Protein AF-A0AB32TAY4-F1 (afdb_monomer)

Structure (mmCIF, N/CA/C/O backbone):
data_AF-A0AB32TAY4-F1
#
_entry.id   AF-A0AB32TAY4-F1
#
loop_
_atom_site.group_PDB
_atom_site.id
_atom_site.type_symbol
_atom_site.label_atom_id
_atom_site.label_alt_id
_atom_site.label_comp_id
_atom_site.label_asym_id
_atom_site.label_entity_id
_atom_site.label_seq_id
_atom_site.pdbx_PDB_ins_code
_atom_site.Cartn_x
_atom_site.Cartn_y
_atom_site.Cartn_z
_atom_site.occupancy
_atom_site.B_iso_or_equiv
_atom_site.auth_seq_id
_atom_site.auth_comp_id
_atom_site.auth_asym_id
_atom_site.auth_atom_id
_atom_site.pdbx_PDB_model_num
ATOM 1 N N . MET A 1 1 ? 0.598 8.113 -5.332 1.00 58.66 1 MET A N 1
ATOM 2 C CA . MET A 1 1 ? 1.088 8.283 -3.948 1.00 58.66 1 MET A CA 1
ATOM 3 C C . MET A 1 1 ? 2.530 8.820 -3.885 1.00 58.66 1 MET A C 1
ATOM 5 O O . MET A 1 1 ? 3.104 8.886 -2.810 1.00 58.66 1 MET A O 1
ATOM 9 N N . TRP A 1 2 ? 3.141 9.213 -5.011 1.00 62.62 2 TRP A N 1
ATOM 10 C CA . TRP A 1 2 ? 4.483 9.808 -5.044 1.00 62.62 2 TRP A CA 1
ATOM 11 C C . TRP A 1 2 ? 4.414 11.273 -4.567 1.00 62.62 2 TRP A C 1
ATOM 13 O O . TRP A 1 2 ? 3.629 12.031 -5.134 1.00 62.62 2 TRP A O 1
ATOM 23 N N . HIS A 1 3 ? 5.216 11.633 -3.553 1.00 71.94 3 HIS A N 1
ATOM 24 C CA . HIS A 1 3 ? 5.226 12.903 -2.787 1.00 71.94 3 HIS A CA 1
ATOM 25 C C . HIS A 1 3 ? 4.142 13.111 -1.720 1.00 71.94 3 HIS A C 1
ATOM 27 O O . HIS A 1 3 ? 4.054 14.210 -1.177 1.00 71.94 3 HIS A O 1
ATOM 33 N N . GLU A 1 4 ? 3.349 12.095 -1.385 1.00 82.38 4 GLU A N 1
ATOM 34 C CA . GLU A 1 4 ? 2.476 12.210 -0.210 1.00 82.38 4 GLU A CA 1
ATOM 35 C C . GLU A 1 4 ? 3.335 12.277 1.059 1.00 82.38 4 GLU A C 1
ATOM 37 O O . GLU A 1 4 ? 4.345 11.577 1.190 1.00 82.38 4 GLU A O 1
ATOM 42 N N . THR A 1 5 ? 2.929 13.114 2.001 1.00 90.06 5 THR A N 1
ATOM 43 C CA . THR A 1 5 ? 3.518 13.173 3.338 1.00 90.06 5 THR A CA 1
ATOM 44 C C . THR A 1 5 ? 3.122 11.948 4.162 1.00 90.06 5 THR A C 1
ATOM 46 O O . THR A 1 5 ? 2.125 11.278 3.880 1.00 90.06 5 THR A O 1
ATOM 49 N N . TYR A 1 6 ? 3.877 11.676 5.229 1.00 92.44 6 TYR A N 1
ATOM 50 C CA . TYR A 1 6 ? 3.536 10.630 6.197 1.00 92.44 6 TYR A CA 1
ATOM 51 C C . TYR A 1 6 ? 2.081 10.771 6.696 1.00 92.44 6 TYR A C 1
ATOM 53 O O . TYR A 1 6 ? 1.329 9.798 6.687 1.00 92.44 6 TYR A O 1
ATOM 61 N N . ASP A 1 7 ? 1.638 11.991 7.024 1.00 93.12 7 ASP A N 1
ATOM 62 C CA . ASP A 1 7 ? 0.275 12.260 7.505 1.00 93.12 7 ASP A CA 1
ATOM 63 C C . ASP A 1 7 ? -0.806 12.005 6.442 1.00 93.12 7 ASP A C 1
ATOM 65 O O . ASP A 1 7 ? -1.917 11.572 6.763 1.00 93.12 7 ASP A O 1
ATOM 69 N N . GLU A 1 8 ? -0.520 12.293 5.171 1.00 93.69 8 GLU A N 1
ATOM 70 C CA . GLU A 1 8 ? -1.430 12.004 4.057 1.00 93.69 8 GLU A CA 1
ATOM 71 C C . GLU A 1 8 ? -1.551 10.499 3.830 1.00 93.69 8 GLU A C 1
ATOM 73 O O . GLU A 1 8 ? -2.669 9.979 3.760 1.00 93.69 8 GLU A O 1
ATOM 78 N N . MET A 1 9 ? -0.421 9.784 3.807 1.00 93.75 9 MET A N 1
ATOM 79 C CA . MET A 1 9 ? -0.414 8.324 3.724 1.00 93.75 9 MET A CA 1
ATOM 80 C C . MET A 1 9 ? -1.174 7.709 4.902 1.00 93.75 9 MET A C 1
ATOM 82 O O . MET A 1 9 ? -2.036 6.860 4.685 1.00 93.75 9 MET A O 1
ATOM 86 N N . MET A 1 10 ? -0.945 8.190 6.126 1.00 94.38 10 MET A N 1
ATOM 87 C CA . MET A 1 10 ? -1.657 7.750 7.328 1.00 94.38 10 MET A CA 1
ATOM 88 C C . MET A 1 10 ? -3.174 7.896 7.170 1.00 94.38 10 MET A C 1
ATOM 90 O O . MET A 1 10 ? -3.914 6.928 7.344 1.00 94.38 10 MET A O 1
ATOM 94 N N . LYS A 1 11 ? -3.662 9.070 6.749 1.00 94.50 11 LYS A N 1
ATOM 95 C CA . LYS A 1 11 ? -5.101 9.305 6.516 1.00 94.50 11 LYS A CA 1
ATOM 96 C C . LYS A 1 11 ? -5.679 8.375 5.447 1.00 94.50 11 LYS A C 1
ATOM 98 O O . LYS A 1 11 ? -6.790 7.868 5.619 1.00 94.50 11 LYS A O 1
ATOM 103 N N . ILE A 1 12 ? -4.948 8.151 4.354 1.00 93.88 12 ILE A N 1
ATOM 104 C CA . ILE A 1 12 ? -5.378 7.273 3.258 1.00 93.88 12 ILE A CA 1
ATOM 105 C C . ILE A 1 12 ? -5.478 5.823 3.740 1.00 93.88 12 ILE A C 1
ATOM 107 O O . ILE A 1 12 ? -6.513 5.185 3.534 1.00 93.88 12 ILE A O 1
ATOM 111 N N . ILE A 1 13 ? -4.443 5.311 4.409 1.00 94.38 13 ILE A N 1
ATOM 112 C CA . ILE A 1 13 ? -4.413 3.927 4.892 1.00 94.38 13 ILE A CA 1
ATOM 113 C C . ILE A 1 13 ? -5.467 3.713 5.985 1.00 94.38 13 ILE A C 1
ATOM 115 O O . ILE A 1 13 ? -6.225 2.749 5.902 1.00 94.38 13 ILE A O 1
ATOM 119 N N . ILE A 1 14 ? -5.641 4.648 6.926 1.00 93.75 14 ILE A N 1
ATOM 120 C CA . ILE A 1 14 ? -6.749 4.601 7.900 1.00 93.75 14 ILE A CA 1
ATOM 121 C C . ILE A 1 14 ? -8.105 4.525 7.185 1.00 93.75 14 ILE A C 1
ATOM 123 O O . ILE A 1 14 ? -8.969 3.742 7.577 1.00 93.75 14 ILE A O 1
ATOM 127 N N . SER A 1 15 ? -8.312 5.308 6.123 1.00 93.88 15 SER A N 1
ATOM 128 C CA . SER A 1 15 ? -9.554 5.264 5.342 1.00 93.88 15 SER A CA 1
ATOM 129 C C . SER A 1 15 ? -9.804 3.877 4.732 1.00 93.88 15 SER A C 1
ATOM 131 O O . SER A 1 15 ? -10.916 3.357 4.829 1.00 93.88 15 SER A O 1
ATOM 133 N N . MET A 1 16 ? -8.767 3.232 4.183 1.00 92.88 16 MET A N 1
ATOM 134 C CA . MET A 1 16 ? -8.860 1.863 3.654 1.00 92.88 16 MET A CA 1
ATOM 135 C C . MET A 1 16 ? -9.216 0.848 4.745 1.00 92.88 16 MET A C 1
ATOM 137 O O . MET A 1 16 ? -10.080 0.005 4.528 1.00 92.88 16 MET A O 1
ATOM 141 N N . PHE A 1 17 ? -8.630 0.957 5.940 1.00 91.50 17 PHE A N 1
ATOM 142 C CA . PHE A 1 17 ? -8.954 0.072 7.069 1.00 91.50 17 PHE A CA 1
ATOM 143 C C . PHE A 1 17 ? -10.376 0.288 7.601 1.00 91.50 17 PHE A C 1
ATOM 145 O O . PHE A 1 17 ? -11.059 -0.661 7.986 1.00 91.50 17 PHE A O 1
ATOM 152 N N . ARG A 1 18 ? -10.880 1.526 7.569 1.00 91.06 18 ARG A N 1
ATOM 153 C CA . ARG A 1 18 ? -12.286 1.812 7.892 1.00 91.06 18 ARG A CA 1
ATOM 154 C C . ARG A 1 18 ? -13.241 1.213 6.862 1.00 91.06 18 ARG A C 1
ATOM 156 O O . ARG A 1 18 ? -14.294 0.715 7.251 1.00 91.06 18 ARG A O 1
ATOM 163 N N . LEU A 1 19 ? -12.882 1.242 5.577 1.00 89.38 19 LEU A N 1
ATOM 164 C CA . LEU A 1 19 ? -13.637 0.563 4.520 1.00 89.38 19 LEU A CA 1
ATOM 165 C C . LEU A 1 19 ? -13.572 -0.960 4.673 1.00 89.38 19 LEU A C 1
ATOM 167 O O . LEU A 1 19 ? -14.591 -1.620 4.508 1.00 89.38 19 LEU A O 1
ATOM 171 N N . ASP A 1 20 ? -12.424 -1.508 5.078 1.00 88.44 20 ASP A N 1
ATOM 172 C CA . ASP A 1 20 ? -12.290 -2.930 5.405 1.00 88.44 20 ASP A CA 1
ATOM 173 C C . ASP A 1 20 ? -13.227 -3.348 6.552 1.00 88.44 20 ASP A C 1
ATOM 175 O O . ASP A 1 20 ? -13.891 -4.383 6.486 1.00 88.44 20 ASP A O 1
ATOM 179 N N . ALA A 1 21 ? -13.358 -2.496 7.573 1.00 83.75 21 ALA A N 1
ATOM 180 C CA . ALA A 1 21 ? -14.317 -2.674 8.661 1.00 83.75 21 ALA A CA 1
ATOM 181 C C . ALA A 1 21 ? -15.785 -2.491 8.234 1.00 83.75 21 ALA A C 1
ATOM 183 O O . ALA A 1 21 ? -16.686 -3.012 8.903 1.00 83.75 21 ALA A O 1
ATOM 184 N N . TYR A 1 22 ? -16.044 -1.782 7.132 1.00 81.44 22 TYR A N 1
ATOM 185 C CA . TYR A 1 22 ? -17.382 -1.553 6.598 1.00 81.44 22 TYR A CA 1
ATOM 186 C C . TYR A 1 22 ? -17.871 -2.774 5.806 1.00 81.44 22 TYR A C 1
ATOM 188 O O . TYR A 1 22 ? -18.024 -2.750 4.589 1.00 81.44 22 TYR A O 1
ATOM 196 N N . ARG A 1 23 ? -18.164 -3.859 6.528 1.00 66.62 23 ARG A N 1
ATOM 197 C CA . ARG A 1 23 ? -19.018 -4.943 6.032 1.00 66.62 23 ARG A CA 1
ATOM 198 C C . ARG A 1 23 ? -20.436 -4.724 6.543 1.00 66.62 23 ARG A C 1
ATOM 200 O O . ARG A 1 23 ? -20.628 -4.724 7.765 1.00 66.62 23 ARG A O 1
ATOM 207 N N . PRO A 1 24 ? -21.44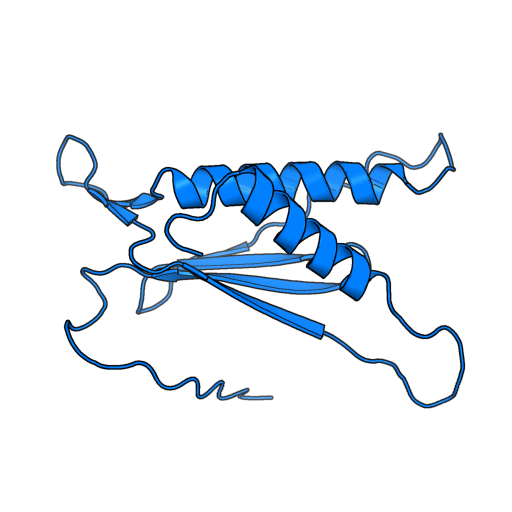0 -4.522 5.676 1.00 57.16 24 PRO A N 1
ATOM 208 C CA . PRO A 1 24 ? -22.806 -4.361 6.145 1.00 57.16 24 PRO A CA 1
ATOM 209 C C . PRO A 1 24 ? -23.246 -5.634 6.875 1.00 57.16 24 PRO A C 1
ATOM 211 O O . PRO A 1 24 ? -23.282 -6.722 6.313 1.00 57.16 24 PRO A O 1
ATOM 214 N N . LYS A 1 25 ? -23.593 -5.514 8.159 1.00 59.00 25 LYS A N 1
ATOM 215 C CA . LYS A 1 25 ? -24.035 -6.654 8.985 1.00 59.00 25 LYS A CA 1
ATOM 216 C C . LYS A 1 25 ? -25.485 -7.078 8.707 1.00 59.00 25 LYS A C 1
ATOM 218 O O . LYS A 1 25 ? -26.074 -7.807 9.501 1.00 59.00 25 LYS A O 1
ATOM 223 N N . THR A 1 26 ? -26.103 -6.594 7.632 1.00 55.12 26 THR A N 1
ATOM 224 C CA . THR A 1 26 ? -27.557 -6.656 7.458 1.00 55.12 26 THR A CA 1
ATOM 225 C C . THR A 1 26 ? -27.945 -6.954 6.014 1.00 55.12 26 THR A C 1
ATOM 227 O O . THR A 1 26 ? -27.968 -6.060 5.174 1.00 55.12 26 THR A O 1
ATOM 230 N N . GLY A 1 27 ? -28.352 -8.199 5.761 1.00 55.38 27 GLY A N 1
ATOM 231 C CA . GLY A 1 27 ? -29.135 -8.573 4.582 1.00 55.38 27 GLY A CA 1
ATOM 232 C C . GLY A 1 27 ? -28.428 -9.538 3.634 1.00 55.38 27 GLY A C 1
ATOM 233 O O . GLY A 1 27 ? -27.230 -9.446 3.415 1.00 55.38 27 GLY A O 1
ATOM 234 N N . LYS A 1 28 ? -29.211 -10.443 3.032 1.00 57.75 28 LYS A N 1
ATOM 235 C CA . LYS A 1 28 ? -28.822 -11.512 2.081 1.00 57.75 28 LYS A CA 1
ATOM 236 C C . LYS A 1 28 ? -28.013 -11.064 0.846 1.00 57.75 28 LYS A C 1
ATOM 238 O O . LYS A 1 28 ? -27.664 -11.897 0.021 1.00 57.75 28 LYS A O 1
ATOM 243 N N . HIS A 1 29 ? -27.734 -9.774 0.717 1.00 55.09 29 HIS A N 1
ATOM 244 C CA . HIS A 1 29 ? -26.917 -9.173 -0.323 1.00 55.09 29 HIS A CA 1
ATOM 245 C C . HIS A 1 29 ? -26.136 -8.021 0.304 1.00 55.09 29 HIS A C 1
ATOM 247 O O . HIS A 1 29 ? -26.690 -6.937 0.453 1.00 55.09 29 HIS A O 1
ATOM 253 N N . SER A 1 30 ? -24.896 -8.252 0.734 1.00 55.50 30 SER A N 1
ATOM 254 C CA . SER A 1 30 ? -23.843 -7.219 0.754 1.00 55.50 30 SER A CA 1
ATOM 255 C C . SER A 1 30 ? -22.530 -7.742 1.344 1.00 55.50 30 SER A C 1
ATOM 257 O O . SER A 1 30 ? -21.915 -7.102 2.192 1.00 55.50 30 SER A O 1
ATOM 259 N N . ASP A 1 31 ? -22.039 -8.870 0.834 1.00 64.44 31 ASP A N 1
ATOM 260 C CA . ASP A 1 31 ? -20.605 -9.161 0.910 1.00 64.44 31 ASP A CA 1
ATOM 261 C C . ASP A 1 31 ? -19.903 -8.268 -0.124 1.00 64.44 31 ASP A C 1
ATOM 263 O O . ASP A 1 31 ? -19.542 -8.703 -1.213 1.00 64.44 31 ASP A O 1
ATOM 267 N N . ILE A 1 32 ? -19.823 -6.962 0.153 1.00 69.19 32 ILE A N 1
ATOM 268 C CA . ILE A 1 32 ? -18.988 -6.075 -0.657 1.00 69.19 32 ILE A CA 1
ATOM 269 C C . ILE A 1 32 ? -17.550 -6.365 -0.241 1.00 69.19 32 ILE A C 1
ATOM 271 O O . ILE A 1 32 ? -17.091 -5.926 0.814 1.00 69.19 32 ILE A O 1
ATOM 275 N N . GLU A 1 33 ? -16.871 -7.159 -1.058 1.00 78.06 33 GLU A N 1
ATOM 276 C CA . GLU A 1 33 ? -15.432 -7.350 -0.974 1.00 78.06 33 GLU A CA 1
ATOM 277 C C . GLU A 1 33 ? -14.745 -6.188 -1.686 1.00 78.06 33 GLU A C 1
ATOM 279 O O . GLU A 1 33 ? -15.080 -5.832 -2.819 1.00 78.06 33 GLU A O 1
ATOM 284 N N . PHE A 1 34 ? -13.799 -5.568 -0.992 1.00 83.38 34 PHE A N 1
ATOM 285 C CA . PHE A 1 34 ? -12.969 -4.513 -1.541 1.00 83.38 34 PHE A CA 1
ATOM 286 C C . PHE A 1 34 ? -11.588 -5.067 -1.873 1.00 83.38 34 PHE A C 1
ATOM 288 O O . PHE A 1 34 ? -10.988 -5.824 -1.111 1.00 83.38 34 PHE A O 1
ATOM 295 N N . GLU A 1 35 ? -11.058 -4.621 -3.003 1.00 90.19 35 GLU A N 1
ATOM 296 C CA . GLU A 1 35 ? -9.678 -4.849 -3.404 1.00 90.19 35 GLU A CA 1
ATOM 297 C C . GLU A 1 35 ? -9.020 -3.481 -3.585 1.00 90.19 35 GLU A C 1
ATOM 299 O O . GLU A 1 35 ? -9.407 -2.680 -4.442 1.00 90.19 35 GLU A O 1
ATOM 304 N N . PHE A 1 36 ? -8.058 -3.165 -2.724 1.00 93.06 36 PHE A N 1
ATOM 305 C CA . PHE A 1 36 ? -7.391 -1.871 -2.730 1.00 93.06 36 PHE A CA 1
ATOM 306 C C . PHE A 1 36 ? -6.121 -1.951 -3.568 1.00 93.06 36 PHE A C 1
ATOM 308 O O . PHE A 1 36 ? -5.231 -2.744 -3.277 1.00 93.06 36 PHE A O 1
ATOM 315 N N . HIS A 1 37 ? -6.001 -1.084 -4.571 1.00 93.94 37 HIS A N 1
ATOM 316 C CA . HIS A 1 37 ? -4.791 -0.960 -5.381 1.00 93.94 37 HIS A CA 1
ATOM 317 C C . HIS A 1 37 ? -4.140 0.405 -5.171 1.00 93.94 37 HIS A C 1
ATOM 319 O O . HIS A 1 37 ? -4.675 1.440 -5.573 1.00 93.94 37 HIS A O 1
ATOM 325 N N . VAL A 1 38 ? -2.944 0.402 -4.593 1.00 92.12 38 VAL A N 1
ATOM 326 C CA . VAL A 1 38 ? -2.102 1.583 -4.419 1.00 92.12 38 VAL A CA 1
ATOM 327 C C . VAL A 1 38 ? -0.993 1.547 -5.459 1.00 92.12 38 VAL A C 1
ATOM 329 O O . VAL A 1 38 ? -0.230 0.590 -5.524 1.00 92.12 38 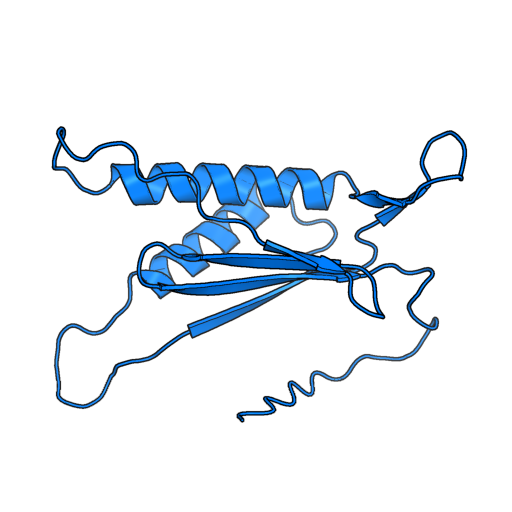VAL A O 1
ATOM 332 N N . TYR A 1 39 ? -0.881 2.592 -6.275 1.00 91.12 39 TYR A N 1
ATOM 333 C CA . TYR A 1 39 ? 0.176 2.701 -7.279 1.00 91.12 39 TYR A CA 1
ATOM 334 C C . TYR A 1 39 ? 1.253 3.689 -6.830 1.00 91.12 39 TYR A C 1
ATOM 336 O O . TYR A 1 39 ? 0.968 4.860 -6.544 1.00 91.12 39 TYR A O 1
ATOM 344 N N . PHE A 1 40 ? 2.494 3.206 -6.817 1.00 89.50 40 PHE A N 1
ATOM 345 C CA . PHE A 1 40 ? 3.687 3.983 -6.525 1.00 89.50 40 PHE A CA 1
ATOM 346 C C . PHE A 1 40 ? 4.553 4.082 -7.783 1.00 89.50 40 PHE A C 1
ATOM 348 O O . PHE A 1 40 ? 5.211 3.114 -8.160 1.00 89.50 40 PHE A O 1
ATOM 355 N N . ASP A 1 41 ? 4.525 5.234 -8.455 1.00 88.50 41 ASP A N 1
ATOM 356 C CA . ASP A 1 41 ? 5.421 5.523 -9.578 1.00 88.50 41 ASP A CA 1
ATOM 357 C C . ASP A 1 41 ? 6.817 5.912 -9.054 1.00 88.50 41 ASP A C 1
ATOM 359 O O . ASP A 1 41 ? 6.926 6.547 -8.008 1.00 88.50 41 ASP A O 1
ATOM 363 N N . ASP A 1 42 ? 7.876 5.523 -9.774 1.00 88.06 42 ASP A N 1
ATOM 364 C CA . ASP A 1 42 ? 9.285 5.745 -9.388 1.00 88.06 42 ASP A CA 1
ATOM 365 C C . ASP A 1 42 ? 9.631 5.231 -7.977 1.00 88.06 42 ASP A C 1
ATOM 367 O O . ASP A 1 42 ? 10.329 5.877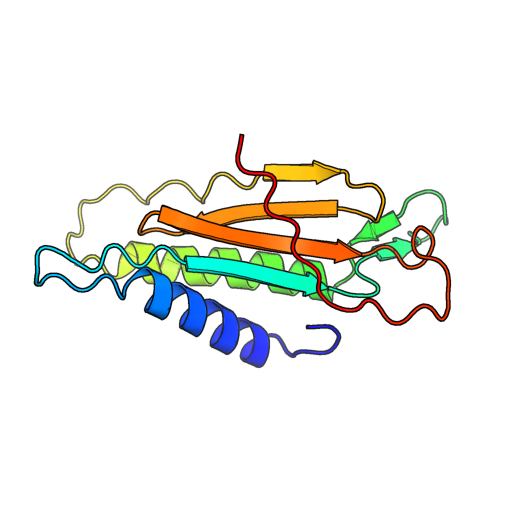 -7.199 1.00 88.06 42 ASP A O 1
ATOM 371 N N . ALA A 1 43 ? 9.126 4.041 -7.642 1.00 92.50 43 ALA A N 1
ATOM 372 C CA . ALA A 1 43 ? 9.234 3.414 -6.324 1.00 92.50 43 ALA A CA 1
ATOM 373 C C . ALA A 1 43 ? 10.658 2.983 -5.938 1.00 92.50 43 ALA A C 1
ATOM 375 O O . ALA A 1 43 ? 10.892 2.599 -4.794 1.00 92.50 43 ALA A O 1
ATOM 376 N N . PHE A 1 44 ? 11.598 3.024 -6.882 1.00 91.88 44 PHE A N 1
ATOM 377 C CA . PHE A 1 44 ? 12.956 2.534 -6.699 1.00 91.88 44 PHE A CA 1
ATOM 378 C C . PHE A 1 44 ? 13.975 3.638 -6.974 1.00 91.88 44 PHE A C 1
ATOM 380 O O . PHE A 1 44 ? 13.781 4.473 -7.856 1.00 91.88 44 PHE A O 1
ATOM 387 N N . LYS A 1 45 ? 15.117 3.587 -6.293 1.00 90.75 45 LYS A N 1
ATOM 388 C CA . LYS A 1 45 ? 16.301 4.426 -6.522 1.00 90.75 45 LYS A CA 1
ATOM 389 C C . LYS A 1 45 ? 17.541 3.549 -6.655 1.00 90.75 45 LYS A C 1
ATOM 391 O O . LYS A 1 45 ? 17.551 2.418 -6.175 1.00 90.75 45 LYS A O 1
ATOM 396 N N . ASP A 1 46 ? 18.542 4.048 -7.364 1.00 87.94 46 ASP A N 1
ATOM 397 C CA . ASP A 1 46 ? 19.834 3.369 -7.433 1.00 87.94 46 ASP A CA 1
ATOM 398 C C . ASP A 1 46 ? 20.520 3.479 -6.062 1.00 87.94 46 ASP A C 1
ATOM 400 O O . ASP A 1 46 ? 20.436 4.520 -5.401 1.00 87.94 46 ASP A O 1
ATOM 404 N N . ASP A 1 47 ? 21.163 2.403 -5.613 1.00 83.75 47 ASP A N 1
ATOM 405 C CA . ASP A 1 47 ? 22.025 2.441 -4.435 1.00 83.75 47 ASP A CA 1
ATOM 406 C C . ASP A 1 47 ? 23.279 3.300 -4.695 1.00 83.75 47 ASP A C 1
ATOM 408 O O . ASP A 1 47 ? 23.574 3.705 -5.824 1.00 83.75 47 ASP A O 1
ATOM 412 N N . SER A 1 48 ? 24.060 3.578 -3.646 1.00 79.81 48 SER A N 1
ATOM 413 C CA . SER A 1 48 ? 25.280 4.394 -3.760 1.00 79.81 48 SER A CA 1
ATOM 414 C C . SER A 1 48 ? 26.310 3.827 -4.744 1.00 79.81 48 SER A C 1
ATOM 416 O O . SER A 1 48 ? 27.119 4.587 -5.274 1.00 79.81 48 SER A O 1
ATOM 418 N N . ASN A 1 49 ? 26.271 2.516 -5.011 1.00 80.00 49 ASN A N 1
ATOM 419 C CA . ASN A 1 49 ? 27.161 1.846 -5.954 1.00 80.00 49 ASN A CA 1
ATOM 420 C C . ASN A 1 49 ? 26.534 1.608 -7.341 1.00 80.00 49 ASN A C 1
ATOM 422 O O . ASN A 1 49 ? 27.212 1.036 -8.195 1.00 80.00 49 ASN A O 1
ATOM 426 N N . GLN A 1 50 ? 25.281 2.022 -7.574 1.00 74.62 50 GLN A N 1
ATOM 427 C CA . GLN A 1 50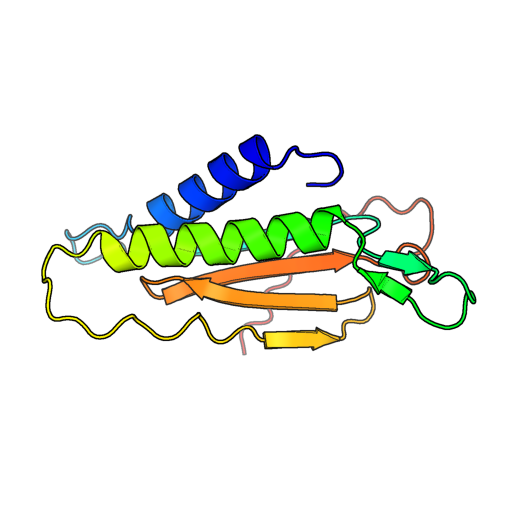 ? 24.500 1.773 -8.798 1.00 74.62 50 GLN A CA 1
ATOM 428 C C . GLN A 1 50 ? 24.428 0.293 -9.223 1.00 74.62 50 GLN A C 1
ATOM 430 O O . GLN A 1 50 ? 24.304 -0.027 -10.406 1.00 74.62 50 GLN A O 1
ATOM 435 N N . ARG A 1 51 ? 24.549 -0.627 -8.266 1.00 76.75 51 ARG A N 1
ATOM 436 C CA . ARG A 1 51 ? 24.491 -2.077 -8.485 1.00 76.75 51 ARG A CA 1
ATOM 437 C C . ARG A 1 51 ? 23.111 -2.638 -8.205 1.00 76.75 51 ARG A C 1
ATOM 439 O O . ARG A 1 51 ? 22.720 -3.616 -8.836 1.00 76.75 51 ARG A O 1
ATOM 446 N N . GLU A 1 52 ? 22.397 -2.035 -7.264 1.00 81.31 52 GLU A N 1
ATOM 447 C CA . GLU A 1 52 ? 21.111 -2.525 -6.792 1.00 81.31 52 GLU A CA 1
ATOM 448 C C . GLU A 1 52 ? 20.074 -1.410 -6.785 1.00 81.31 52 GLU A C 1
ATOM 450 O O . GLU A 1 52 ? 20.369 -0.234 -6.568 1.00 81.31 52 GLU A O 1
ATOM 455 N N . ARG A 1 53 ? 18.824 -1.798 -7.036 1.00 83.88 53 ARG A N 1
ATOM 456 C CA . ARG A 1 53 ? 17.687 -0.886 -7.003 1.00 83.88 53 ARG A CA 1
ATOM 457 C C . ARG A 1 53 ? 16.926 -1.104 -5.715 1.00 83.88 53 ARG A C 1
ATOM 459 O O . ARG A 1 53 ? 16.279 -2.132 -5.533 1.00 83.88 53 ARG A O 1
ATOM 466 N N . LEU A 1 54 ? 17.027 -0.129 -4.823 1.00 90.12 54 LEU A N 1
ATOM 467 C CA . LEU A 1 54 ? 16.375 -0.153 -3.522 1.00 90.12 54 LEU A CA 1
ATOM 468 C C . LEU A 1 54 ? 15.060 0.611 -3.587 1.00 90.12 54 LEU A C 1
ATOM 470 O O . LEU A 1 54 ? 14.889 1.501 -4.421 1.00 90.12 54 LEU A O 1
ATOM 474 N N . ALA A 1 55 ? 14.133 0.267 -2.699 1.00 91.31 55 ALA A N 1
ATOM 475 C CA . ALA A 1 55 ? 12.936 1.067 -2.504 1.00 91.31 55 ALA A CA 1
ATOM 476 C C . ALA A 1 55 ? 13.328 2.510 -2.132 1.00 91.31 55 ALA A C 1
ATOM 478 O O . ALA A 1 55 ? 14.341 2.750 -1.472 1.00 91.31 55 ALA A O 1
ATOM 479 N N . ASN A 1 56 ? 12.561 3.486 -2.608 1.00 92.19 56 ASN A N 1
ATOM 480 C CA . ASN A 1 56 ? 12.753 4.867 -2.186 1.00 92.19 56 ASN A CA 1
ATOM 481 C C . ASN A 1 56 ? 12.181 5.090 -0.770 1.00 92.19 56 ASN A C 1
ATOM 483 O O . ASN A 1 56 ? 11.421 4.278 -0.242 1.00 92.19 56 ASN A O 1
ATOM 487 N N . GLU A 1 57 ? 12.514 6.233 -0.185 1.00 91.19 57 GLU A N 1
ATOM 488 C CA . GLU A 1 57 ? 12.101 6.634 1.162 1.00 91.19 57 GLU A CA 1
ATOM 489 C C . GLU A 1 57 ? 10.575 6.702 1.339 1.00 91.19 57 GLU A C 1
ATOM 491 O O . GLU A 1 57 ? 10.054 6.440 2.416 1.00 91.19 57 GLU A O 1
ATOM 496 N N . TYR A 1 58 ? 9.824 7.000 0.281 1.00 92.25 58 TYR A N 1
ATOM 497 C CA . TYR A 1 58 ? 8.367 7.074 0.350 1.00 92.25 58 TYR A CA 1
ATOM 498 C C . TYR A 1 58 ? 7.719 5.690 0.439 1.00 92.25 58 TYR A C 1
ATOM 500 O O . TYR A 1 58 ? 6.683 5.531 1.080 1.00 92.25 58 TYR A O 1
ATOM 508 N N . VAL A 1 59 ? 8.312 4.683 -0.207 1.00 92.75 59 VAL A N 1
ATOM 509 C CA . VAL A 1 59 ? 7.879 3.290 -0.064 1.00 92.75 59 VAL A CA 1
ATOM 510 C C . VAL A 1 59 ? 8.176 2.796 1.348 1.00 92.75 59 VAL A C 1
ATOM 512 O O . VAL A 1 59 ? 7.342 2.107 1.930 1.00 92.75 59 VAL A O 1
ATOM 515 N N . GLU A 1 60 ? 9.323 3.172 1.915 1.00 92.38 60 GLU A N 1
ATOM 516 C CA . GLU A 1 60 ? 9.672 2.862 3.307 1.00 92.38 60 GLU A CA 1
ATOM 517 C C . GLU A 1 60 ? 8.659 3.482 4.280 1.00 92.38 60 GLU A C 1
ATOM 519 O O . GLU A 1 60 ? 8.063 2.754 5.075 1.00 92.38 60 GLU A O 1
ATOM 524 N N . ILE A 1 61 ? 8.363 4.779 4.126 1.00 92.88 61 ILE A N 1
ATOM 525 C CA . ILE A 1 61 ? 7.330 5.489 4.899 1.00 92.88 61 ILE A CA 1
ATOM 526 C C . ILE A 1 61 ? 5.970 4.795 4.772 1.00 92.88 61 ILE A C 1
ATOM 528 O O . ILE A 1 61 ? 5.292 4.565 5.771 1.00 92.88 61 ILE A O 1
ATOM 532 N N . LEU A 1 62 ? 5.562 4.414 3.559 1.00 92.69 62 LEU A N 1
ATOM 533 C CA . LEU A 1 62 ? 4.292 3.723 3.345 1.00 92.69 62 LEU A CA 1
ATOM 534 C C . LEU A 1 62 ? 4.233 2.392 4.108 1.00 92.69 62 LEU A C 1
ATOM 536 O O . LEU A 1 62 ? 3.212 2.072 4.716 1.00 92.69 62 LEU A O 1
ATOM 540 N N . VAL A 1 63 ? 5.314 1.609 4.089 1.00 92.69 63 VAL A N 1
ATOM 541 C CA . VAL A 1 63 ? 5.393 0.337 4.823 1.00 92.69 63 VAL A CA 1
ATOM 542 C C . VAL A 1 63 ? 5.319 0.565 6.335 1.00 92.69 63 VAL A C 1
ATOM 544 O O . VAL A 1 63 ? 4.672 -0.222 7.029 1.00 92.69 63 VAL A O 1
ATOM 547 N N . GLU A 1 64 ? 5.944 1.622 6.853 1.00 92.50 64 GLU A N 1
ATOM 548 C CA . GLU A 1 64 ? 5.835 2.017 8.263 1.00 92.50 64 GLU A CA 1
ATOM 549 C C . GLU A 1 64 ? 4.401 2.402 8.634 1.00 92.50 64 GLU A C 1
ATOM 551 O O . GLU A 1 64 ? 3.845 1.834 9.575 1.00 92.50 64 GLU A O 1
ATOM 556 N N . VAL A 1 65 ? 3.761 3.261 7.837 1.00 93.56 65 VAL A N 1
ATOM 557 C CA . VAL A 1 65 ? 2.361 3.666 8.027 1.00 93.56 65 VAL A CA 1
ATOM 558 C C . VAL A 1 65 ? 1.428 2.454 8.032 1.00 93.56 65 VAL A C 1
ATOM 560 O O . VAL A 1 65 ? 0.568 2.339 8.901 1.00 93.56 65 VAL A O 1
ATOM 563 N N . ILE A 1 66 ? 1.594 1.513 7.097 1.00 93.06 66 ILE A N 1
ATOM 564 C CA . ILE A 1 66 ? 0.760 0.302 7.049 1.00 93.06 66 ILE A CA 1
ATOM 565 C C . ILE A 1 66 ? 0.918 -0.517 8.334 1.00 93.06 66 ILE A C 1
ATOM 567 O O . ILE A 1 66 ? -0.083 -0.976 8.884 1.00 93.06 66 ILE A O 1
ATOM 571 N N . LYS A 1 67 ? 2.150 -0.699 8.827 1.00 91.31 67 LYS A N 1
ATOM 572 C CA . LYS A 1 67 ? 2.404 -1.423 10.084 1.00 91.31 67 LYS A CA 1
ATOM 573 C C . LYS A 1 67 ? 1.737 -0.736 11.272 1.00 91.31 67 LYS A C 1
ATOM 575 O O . LYS A 1 67 ? 1.121 -1.416 12.087 1.00 91.31 67 LYS A O 1
ATOM 580 N N . GLU A 1 68 ? 1.840 0.585 11.356 1.00 91.69 68 GLU A N 1
ATOM 581 C CA . GLU A 1 68 ? 1.259 1.362 12.448 1.00 91.69 68 GLU A CA 1
ATOM 582 C C . GLU A 1 68 ? -0.270 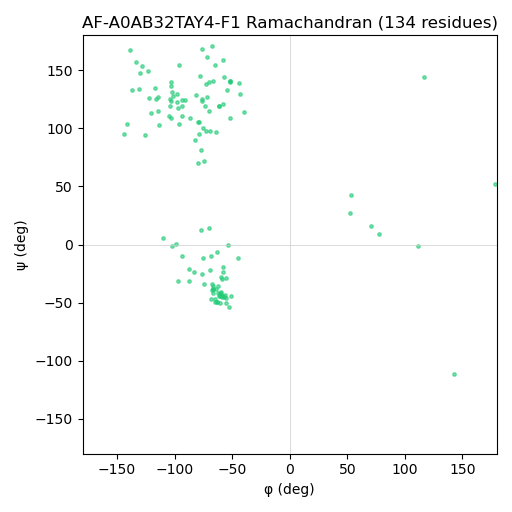1.299 12.449 1.00 91.69 68 GLU A C 1
ATOM 584 O O . GLU A 1 68 ? -0.876 0.974 13.470 1.00 91.69 68 GLU A O 1
ATOM 589 N N . VAL A 1 69 ? -0.904 1.484 11.287 1.00 92.06 69 VAL A N 1
ATOM 590 C CA . VAL A 1 69 ? -2.364 1.359 11.160 1.00 92.06 69 VAL A CA 1
ATOM 591 C C . VAL A 1 69 ? -2.830 -0.059 11.497 1.00 92.06 69 VAL A C 1
ATOM 593 O O . VAL A 1 69 ? -3.866 -0.228 12.137 1.00 92.06 69 VAL A O 1
ATOM 596 N N . TYR A 1 70 ? -2.056 -1.090 11.152 1.00 90.06 70 TYR A N 1
ATOM 597 C CA . TYR A 1 70 ? -2.365 -2.455 11.583 1.00 90.06 70 TYR A CA 1
ATOM 598 C C . TYR A 1 70 ? -2.437 -2.606 13.094 1.00 90.06 70 TYR A C 1
ATOM 600 O O . TYR A 1 70 ? -3.346 -3.274 13.586 1.00 90.06 70 TYR A O 1
ATOM 608 N N . ILE A 1 71 ? -1.479 -2.023 13.814 1.00 87.06 71 ILE A N 1
ATOM 609 C CA . ILE A 1 71 ? -1.435 -2.075 15.276 1.00 87.06 71 ILE A CA 1
ATOM 610 C C . ILE A 1 71 ? -2.667 -1.365 15.840 1.00 87.06 71 ILE A C 1
ATOM 612 O O . ILE A 1 71 ? -3.409 -1.982 16.600 1.00 87.06 71 ILE A O 1
ATOM 616 N N . ILE A 1 72 ? -2.959 -0.147 15.368 1.00 87.69 72 ILE A N 1
ATOM 617 C CA . ILE A 1 72 ? -4.134 0.638 15.786 1.00 87.69 72 ILE A CA 1
ATOM 618 C C . ILE A 1 72 ? -5.424 -0.187 15.641 1.00 87.69 72 ILE A C 1
ATOM 620 O O . ILE A 1 72 ? -6.152 -0.392 16.609 1.00 87.69 72 ILE A O 1
ATOM 624 N N . PHE A 1 73 ? -5.679 -0.751 14.457 1.00 86.00 73 PHE A N 1
ATOM 625 C CA . PHE A 1 73 ? -6.900 -1.524 14.191 1.00 86.00 73 PHE A CA 1
ATOM 626 C C . PHE A 1 73 ? -6.901 -2.934 14.805 1.00 86.00 73 PHE A C 1
ATOM 628 O O . PHE A 1 73 ? -7.942 -3.596 14.819 1.00 86.00 73 PHE A O 1
ATOM 635 N N . SER A 1 74 ? -5.758 -3.413 15.304 1.00 78.12 74 SER A N 1
ATOM 636 C CA . SER A 1 74 ? -5.671 -4.667 16.063 1.00 78.12 74 SER A CA 1
ATOM 637 C C . SER A 1 74 ? -5.933 -4.456 17.557 1.00 78.12 74 SER A C 1
ATOM 639 O O . SER A 1 74 ? -6.467 -5.357 18.201 1.00 78.12 74 SER A O 1
ATOM 641 N N . GLU A 1 75 ? -5.579 -3.287 18.101 1.00 70.94 75 GLU A N 1
ATOM 642 C CA . GLU A 1 75 ? -5.778 -2.915 19.510 1.00 70.94 75 GLU A CA 1
ATOM 643 C C . GLU A 1 75 ? -7.188 -2.382 19.812 1.00 70.94 75 GLU A C 1
ATOM 645 O O . GLU A 1 75 ? -7.655 -2.493 20.944 1.00 70.94 75 GLU A O 1
ATOM 650 N N . GLU A 1 76 ? -7.910 -1.863 18.812 1.00 63.72 76 GLU A N 1
ATOM 651 C CA . GLU A 1 76 ? -9.293 -1.376 18.962 1.00 63.72 76 GLU A CA 1
ATOM 652 C C . GLU A 1 76 ? -10.323 -2.459 19.357 1.00 63.72 76 GLU A C 1
ATOM 654 O O . GLU A 1 76 ? -11.469 -2.124 19.655 1.00 63.72 76 GLU A O 1
ATOM 659 N N . ASP A 1 77 ? -9.959 -3.747 19.404 1.00 55.91 77 ASP A N 1
ATOM 660 C CA . ASP A 1 77 ? -10.780 -4.787 20.040 1.00 55.91 77 ASP A CA 1
ATOM 661 C C . ASP A 1 77 ? -10.568 -4.719 21.577 1.00 55.91 77 ASP A C 1
ATOM 663 O O . ASP A 1 77 ? -9.550 -5.209 22.068 1.00 55.91 77 ASP A O 1
ATOM 667 N N . PRO A 1 78 ? -11.518 -4.208 22.396 1.00 51.97 78 PRO A N 1
ATOM 668 C CA . PRO A 1 78 ? -11.318 -3.965 23.836 1.00 51.97 78 PRO A CA 1
ATOM 669 C C . PRO A 1 78 ? -11.209 -5.240 24.700 1.00 51.97 78 PRO A C 1
ATOM 671 O O . PRO A 1 78 ? -11.283 -5.195 25.929 1.00 51.97 78 PRO A O 1
ATOM 674 N N . CYS A 1 79 ? -11.019 -6.410 24.091 1.00 49.97 79 CYS A N 1
ATOM 675 C CA . CYS A 1 79 ? -10.667 -7.624 24.808 1.00 49.97 79 CYS A CA 1
ATOM 676 C C . CYS A 1 79 ? -9.155 -7.638 25.064 1.00 49.97 79 CYS A C 1
ATOM 678 O O . CYS A 1 79 ? -8.401 -8.219 24.289 1.00 49.97 79 CYS A O 1
ATOM 680 N N . VAL A 1 80 ? -8.753 -7.080 26.210 1.00 52.66 80 VAL A N 1
ATOM 681 C CA . VAL A 1 80 ? -7.388 -6.999 26.789 1.00 52.66 80 VAL A CA 1
ATOM 682 C C . VAL A 1 80 ? -6.572 -8.316 26.733 1.00 52.66 80 VAL A C 1
ATOM 684 O O . VAL A 1 80 ? -5.366 -8.317 26.949 1.00 52.66 80 VAL A O 1
ATOM 687 N N . PHE A 1 81 ? -7.201 -9.453 26.415 1.00 51.62 81 PHE A N 1
ATOM 688 C CA . PHE A 1 81 ? -6.582 -10.780 26.356 1.00 51.62 81 PHE A CA 1
ATOM 689 C C . PHE A 1 81 ? -6.436 -11.385 24.952 1.00 51.62 81 PHE A C 1
ATOM 691 O O . PHE A 1 81 ? -6.018 -12.542 24.838 1.00 51.62 81 PHE A O 1
ATOM 698 N N . LYS A 1 82 ? -6.752 -10.669 23.865 1.00 48.84 82 LYS A N 1
ATOM 699 C CA . LYS A 1 82 ? -6.373 -11.176 22.541 1.00 48.84 82 LYS A CA 1
ATOM 700 C C . LYS A 1 82 ? -4.866 -11.004 22.369 1.00 48.84 82 LYS A C 1
ATOM 702 O O . LYS A 1 82 ? -4.347 -9.896 22.431 1.00 48.84 82 LYS A O 1
ATOM 707 N N . LYS A 1 83 ? -4.169 -12.130 22.169 1.00 49.81 83 LYS A N 1
ATOM 708 C CA . LYS A 1 83 ? -2.782 -12.159 21.686 1.00 49.81 83 LYS A CA 1
ATOM 709 C C . LYS A 1 83 ? -2.662 -11.138 20.558 1.00 49.81 83 LYS A C 1
ATOM 711 O O . LYS A 1 83 ? -3.501 -11.181 19.658 1.00 49.81 83 LYS A O 1
ATOM 716 N N . MET A 1 84 ? -1.654 -10.266 20.630 1.00 50.62 84 MET A N 1
ATOM 717 C CA . MET A 1 84 ? -1.279 -9.369 19.536 1.00 50.62 84 MET A CA 1
ATOM 718 C C . MET A 1 84 ? -1.399 -10.163 18.236 1.00 50.62 84 MET A C 1
ATOM 720 O O . MET A 1 84 ? -0.734 -11.197 18.093 1.00 50.62 84 MET A O 1
ATOM 724 N N . GLN A 1 85 ? -2.338 -9.775 17.367 1.00 56.28 85 GLN A N 1
ATOM 725 C CA . GLN A 1 85 ? -2.472 -10.434 16.072 1.00 56.28 85 GLN A CA 1
ATOM 726 C C . GLN A 1 85 ? -1.087 -10.358 15.418 1.00 56.28 85 GLN A C 1
ATOM 728 O O . GLN A 1 85 ? -0.447 -9.303 15.501 1.00 56.28 85 GLN A O 1
ATOM 733 N N . PRO A 1 86 ? -0.566 -11.461 14.850 1.00 60.81 86 PRO A N 1
ATOM 734 C CA . PRO A 1 86 ? 0.697 -11.394 14.143 1.00 60.81 86 PRO A CA 1
ATOM 735 C C . PRO A 1 86 ? 0.615 -10.264 13.118 1.00 60.81 86 PRO A C 1
ATOM 737 O O . PRO A 1 86 ? -0.429 -10.093 12.482 1.00 60.81 86 PRO A O 1
ATOM 740 N N . LEU A 1 87 ? 1.709 -9.509 12.959 1.00 65.31 87 LEU A N 1
ATOM 741 C CA . LEU A 1 87 ? 1.841 -8.583 11.837 1.00 65.31 87 LEU A CA 1
ATOM 742 C C . LEU A 1 87 ? 1.372 -9.297 10.562 1.00 65.31 87 LEU A C 1
ATOM 744 O O . LEU A 1 87 ? 1.673 -10.488 10.394 1.00 65.31 87 LEU A O 1
ATOM 748 N N . PRO A 1 88 ? 0.627 -8.608 9.687 1.00 65.50 88 PRO A N 1
ATOM 749 C CA . PRO A 1 88 ? 0.078 -9.232 8.495 1.00 65.50 88 PRO A CA 1
ATOM 750 C C . PRO A 1 88 ? 1.180 -9.941 7.719 1.00 65.50 88 PRO A C 1
ATOM 752 O O . PRO A 1 88 ? 2.298 -9.432 7.584 1.00 65.50 88 PRO A O 1
ATOM 755 N N . THR A 1 89 ? 0.860 -11.113 7.174 1.00 69.06 89 THR A N 1
ATOM 756 C CA . THR A 1 89 ? 1.749 -11.781 6.229 1.00 69.06 89 THR A CA 1
ATOM 757 C C . THR A 1 89 ? 1.873 -10.902 4.990 1.00 69.06 89 THR A C 1
ATOM 759 O O . THR A 1 89 ? 1.006 -10.928 4.118 1.00 69.06 89 THR A O 1
ATOM 762 N N . GLN A 1 90 ? 2.935 -10.104 4.930 1.00 82.94 90 GLN A N 1
ATOM 763 C CA . GLN A 1 90 ? 3.297 -9.362 3.733 1.00 82.94 90 GLN A CA 1
ATOM 764 C C . GLN A 1 90 ? 3.839 -10.346 2.694 1.00 82.94 90 GLN A C 1
ATOM 766 O O . GLN A 1 90 ? 4.762 -11.114 2.978 1.00 82.94 90 GLN A O 1
ATOM 771 N N . LYS A 1 91 ? 3.280 -10.333 1.484 1.00 90.31 91 LYS A N 1
ATOM 772 C CA . LYS A 1 91 ? 3.889 -11.026 0.342 1.00 90.31 91 LYS A CA 1
ATOM 773 C C . LYS A 1 91 ? 4.605 -10.008 -0.524 1.00 90.31 91 LYS A C 1
ATOM 775 O O . LYS A 1 91 ? 4.009 -9.013 -0.924 1.00 90.31 91 LYS A O 1
ATOM 780 N N . ILE A 1 92 ? 5.871 -10.276 -0.819 1.00 92.06 92 ILE A N 1
ATOM 781 C CA . ILE A 1 92 ? 6.680 -9.482 -1.743 1.00 92.06 92 ILE A CA 1
ATOM 782 C C . ILE A 1 92 ? 6.776 -10.277 -3.040 1.00 92.06 92 ILE A C 1
ATOM 784 O O . ILE A 1 92 ? 7.272 -11.403 -3.047 1.00 92.06 92 ILE A O 1
ATOM 788 N N . ILE A 1 93 ? 6.276 -9.705 -4.130 1.00 93.19 93 ILE A N 1
ATOM 789 C CA . ILE A 1 93 ? 6.187 -10.363 -5.433 1.00 93.19 93 ILE A CA 1
ATOM 790 C C . ILE A 1 93 ? 6.943 -9.519 -6.455 1.00 93.19 93 ILE A C 1
ATOM 792 O O . ILE A 1 93 ? 6.677 -8.327 -6.611 1.00 93.19 93 ILE A O 1
ATOM 796 N N . SER A 1 94 ? 7.881 -10.137 -7.173 1.00 92.62 94 SER A N 1
ATOM 797 C CA . SER A 1 94 ? 8.522 -9.507 -8.330 1.00 92.62 94 SER A CA 1
ATOM 798 C C . SER A 1 94 ? 7.541 -9.460 -9.503 1.00 92.62 94 SER A C 1
ATOM 800 O O . SER A 1 94 ? 6.814 -10.420 -9.755 1.00 92.62 94 SER A O 1
ATOM 802 N N . THR A 1 95 ? 7.500 -8.339 -10.220 1.00 91.75 95 THR A N 1
ATOM 803 C CA . THR A 1 95 ? 6.581 -8.129 -11.348 1.00 91.75 95 THR A CA 1
ATOM 804 C C . THR A 1 95 ? 7.333 -7.539 -12.543 1.00 91.75 95 THR A C 1
ATOM 806 O O . THR A 1 95 ? 8.345 -6.870 -12.344 1.00 91.75 95 THR A O 1
ATOM 809 N N . PRO A 1 96 ? 6.847 -7.694 -13.792 1.00 91.06 96 PRO A N 1
ATOM 810 C CA . PRO A 1 96 ? 7.539 -7.154 -14.969 1.00 91.06 96 PRO A CA 1
ATOM 811 C C . PRO A 1 96 ? 7.771 -5.635 -14.953 1.00 91.06 96 PRO A C 1
ATOM 813 O O . PRO A 1 96 ? 8.608 -5.139 -15.699 1.00 91.06 96 PRO A O 1
ATOM 816 N N . TYR A 1 97 ? 7.020 -4.890 -14.136 1.00 89.94 97 TYR A N 1
ATOM 817 C CA . TYR A 1 97 ? 7.140 -3.437 -13.998 1.00 89.94 97 TYR A CA 1
ATOM 818 C C . TYR A 1 97 ? 7.901 -3.000 -12.731 1.00 89.94 97 TYR A C 1
ATOM 820 O O . TYR A 1 97 ? 8.030 -1.797 -12.506 1.00 89.94 97 TYR A O 1
ATOM 828 N N . GLY A 1 98 ? 8.356 -3.931 -11.884 1.00 92.56 98 GLY A N 1
ATOM 829 C CA . GLY A 1 98 ? 8.979 -3.645 -10.587 1.00 92.56 98 GLY A CA 1
ATOM 830 C C . GLY A 1 98 ? 8.588 -4.681 -9.532 1.00 92.56 98 GLY A C 1
ATOM 831 O O . GLY A 1 98 ? 8.939 -5.856 -9.629 1.00 92.56 98 GLY A O 1
ATOM 832 N N . GLY A 1 99 ? 7.807 -4.275 -8.532 1.00 93.62 99 GLY A N 1
ATOM 833 C CA . GLY A 1 99 ? 7.364 -5.142 -7.440 1.00 93.62 99 GLY A CA 1
ATOM 834 C C . GLY A 1 99 ? 5.902 -4.945 -7.047 1.00 93.62 99 GLY A C 1
ATOM 835 O O . GLY A 1 99 ? 5.242 -3.977 -7.431 1.00 93.62 99 GLY A O 1
ATOM 836 N N . ARG A 1 100 ? 5.384 -5.877 -6.252 1.00 95.12 100 ARG A N 1
ATOM 837 C CA . ARG A 1 100 ? 4.077 -5.780 -5.608 1.00 95.12 100 ARG A CA 1
ATOM 838 C C . ARG A 1 100 ? 4.171 -6.251 -4.163 1.00 95.12 100 ARG A C 1
ATOM 840 O O . ARG A 1 100 ? 4.740 -7.308 -3.901 1.00 95.12 100 ARG A O 1
ATOM 847 N N . LEU A 1 101 ? 3.603 -5.468 -3.254 1.00 94.81 101 LEU A N 1
ATOM 848 C CA . LEU A 1 101 ? 3.369 -5.866 -1.869 1.00 94.81 101 LEU A CA 1
ATOM 849 C C . LEU A 1 101 ? 1.895 -6.230 -1.720 1.00 94.81 101 LEU A C 1
ATOM 851 O O . LEU A 1 101 ? 1.041 -5.461 -2.158 1.00 94.81 101 LEU A O 1
ATOM 855 N N . GLU A 1 102 ? 1.596 -7.373 -1.114 1.00 94.69 102 GLU A N 1
ATOM 856 C CA . GLU A 1 102 ? 0.221 -7.782 -0.811 1.00 94.69 102 GLU A CA 1
ATOM 857 C C . GLU A 1 102 ? 0.014 -7.905 0.695 1.00 94.69 102 GLU A C 1
ATOM 859 O O . GLU A 1 102 ? 0.833 -8.512 1.395 1.00 94.69 102 GLU A O 1
ATOM 864 N N . TYR A 1 103 ? -1.108 -7.362 1.165 1.00 92.38 103 TYR A N 1
ATOM 865 C CA . TYR A 1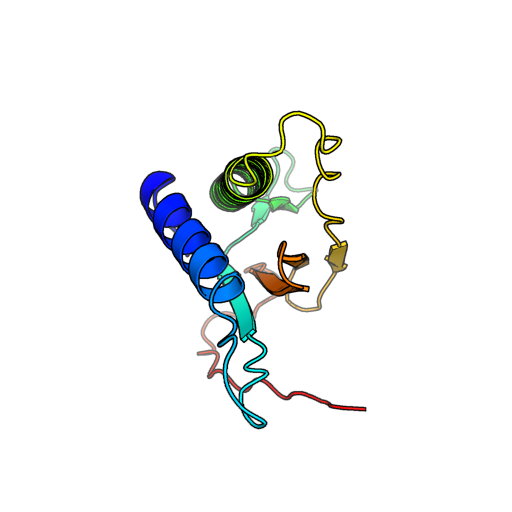 103 ? -1.537 -7.376 2.556 1.00 92.38 103 TYR A CA 1
ATOM 866 C C . TYR A 1 103 ? -2.995 -7.838 2.649 1.00 92.38 103 TYR A C 1
ATOM 868 O O . TYR A 1 103 ? -3.854 -7.329 1.929 1.00 92.38 103 TYR A O 1
ATOM 876 N N . THR A 1 104 ? -3.289 -8.752 3.574 1.00 90.94 104 THR A N 1
ATOM 877 C CA . THR A 1 104 ? -4.666 -9.156 3.909 1.00 90.94 104 THR A CA 1
ATOM 878 C C . THR A 1 104 ? -5.142 -8.377 5.122 1.00 90.94 104 THR A C 1
ATOM 880 O O . THR A 1 104 ? -4.739 -8.722 6.229 1.00 90.94 104 THR A O 1
ATOM 883 N N . LEU A 1 105 ? -5.988 -7.365 4.913 1.00 89.44 105 LEU A N 1
ATOM 884 C CA . LEU A 1 105 ? -6.510 -6.474 5.955 1.00 89.44 105 LEU A CA 1
ATOM 885 C C . LEU A 1 105 ? -7.263 -7.238 7.064 1.00 89.44 105 LEU A C 1
ATOM 887 O O . LEU A 1 105 ? -7.704 -8.365 6.830 1.00 89.44 105 LEU A O 1
ATOM 891 N N . PRO A 1 106 ? -7.4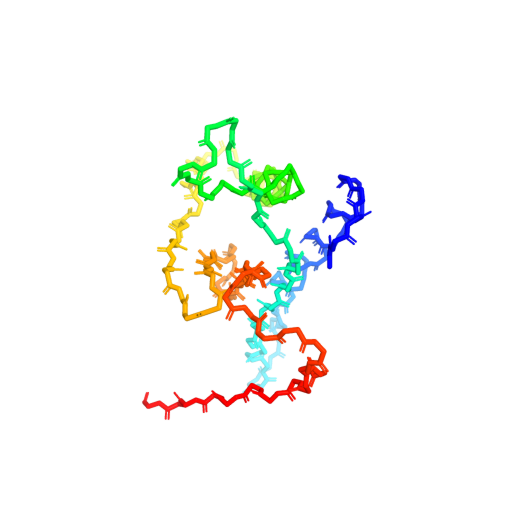31 -6.667 8.275 1.00 86.69 106 PRO A N 1
ATOM 892 C CA . PRO A 1 106 ? -7.969 -7.387 9.434 1.00 86.69 106 PRO A CA 1
ATOM 893 C C . PRO A 1 106 ? -9.338 -8.050 9.237 1.00 86.69 106 PRO A C 1
ATOM 895 O O . PRO A 1 106 ? -9.636 -9.041 9.909 1.00 86.69 106 PRO A O 1
ATOM 898 N N . LYS A 1 107 ? -10.201 -7.522 8.361 1.00 84.94 107 LYS A N 1
ATOM 899 C CA . LYS A 1 107 ? -11.478 -8.163 8.012 1.00 84.94 107 LYS A CA 1
ATOM 900 C C . LYS A 1 107 ? -11.372 -9.055 6.781 1.00 84.94 107 LYS A C 1
ATOM 902 O O . LYS A 1 107 ? -12.265 -9.863 6.560 1.00 84.94 107 LYS A O 1
ATOM 907 N N . GLY A 1 108 ? -10.273 -9.024 6.045 1.00 86.31 108 GLY A N 1
ATOM 908 C CA . GLY A 1 108 ? -9.950 -9.982 4.991 1.00 86.31 108 GLY A CA 1
ATOM 909 C C . GLY A 1 108 ? -9.974 -9.404 3.583 1.00 86.31 108 GLY A C 1
ATOM 910 O O . GLY A 1 108 ? -9.668 -10.144 2.653 1.00 86.31 108 GLY A O 1
ATOM 911 N N . ASN A 1 109 ? -10.299 -8.118 3.406 1.00 89.12 109 ASN A N 1
ATOM 912 C CA . ASN A 1 109 ? -10.083 -7.466 2.117 1.00 89.12 109 ASN A CA 1
ATOM 913 C C . ASN A 1 109 ? -8.584 -7.394 1.807 1.00 89.12 109 ASN A C 1
ATOM 915 O O . ASN A 1 109 ? -7.740 -7.385 2.707 1.00 89.12 109 ASN A O 1
ATOM 919 N N . VAL A 1 110 ? -8.243 -7.337 0.525 1.00 91.38 110 VAL A N 1
ATOM 920 C CA . VAL A 1 110 ? -6.846 -7.350 0.086 1.00 91.38 110 VAL A CA 1
ATOM 921 C C . VAL A 1 110 ? -6.417 -5.945 -0.300 1.00 91.38 110 VAL A C 1
ATOM 923 O O . VAL A 1 110 ? -7.132 -5.226 -0.995 1.00 91.38 110 VAL A O 1
ATOM 926 N N . MET A 1 111 ? -5.221 -5.562 0.134 1.00 93.56 111 MET A N 1
ATOM 927 C CA . MET A 1 111 ? -4.543 -4.354 -0.309 1.00 93.56 111 MET A CA 1
ATOM 928 C C . MET A 1 111 ? -3.259 -4.724 -1.045 1.00 93.56 111 MET A C 1
ATOM 930 O O . MET A 1 111 ? -2.387 -5.405 -0.504 1.00 93.56 111 MET A O 1
ATOM 934 N N . MET A 1 112 ? -3.131 -4.231 -2.271 1.00 95.38 112 MET A N 1
ATOM 935 C CA . MET A 1 112 ? -1.963 -4.387 -3.122 1.00 95.38 112 MET A CA 1
ATOM 936 C C . MET A 1 112 ? -1.289 -3.052 -3.381 1.00 95.38 112 MET A C 1
ATOM 938 O O . MET A 1 112 ? -1.898 -2.111 -3.888 1.00 95.38 112 MET A O 1
ATOM 942 N N . VAL A 1 113 ? 0.007 -3.000 -3.104 1.00 94.44 113 VAL A N 1
ATOM 943 C CA . VAL A 1 113 ? 0.857 -1.856 -3.417 1.00 94.44 113 VAL A CA 1
ATOM 944 C C . VAL A 1 113 ? 1.725 -2.214 -4.614 1.00 94.44 113 VAL A C 1
ATOM 946 O O . VAL A 1 113 ? 2.617 -3.055 -4.525 1.00 94.44 113 VAL A O 1
ATOM 949 N N . HIS A 1 114 ? 1.461 -1.582 -5.750 1.00 94.81 114 HIS A N 1
ATOM 950 C CA . HIS A 1 114 ? 2.223 -1.728 -6.981 1.00 94.81 114 HIS A CA 1
ATOM 951 C C . HIS A 1 114 ? 3.406 -0.756 -6.973 1.00 94.81 114 HIS A C 1
ATOM 953 O O . HIS A 1 114 ? 3.223 0.454 -7.120 1.00 94.81 114 HIS A O 1
ATOM 959 N N . LEU A 1 115 ? 4.615 -1.296 -6.833 1.00 94.12 115 LEU A N 1
ATOM 960 C CA . LEU A 1 115 ? 5.874 -0.561 -6.836 1.00 94.12 115 LEU A CA 1
ATOM 961 C C . LEU A 1 115 ? 6.442 -0.557 -8.251 1.00 94.12 115 LEU A C 1
ATOM 963 O O . LEU A 1 115 ? 6.856 -1.595 -8.768 1.00 94.12 115 LEU A O 1
ATOM 967 N N . LYS A 1 116 ? 6.445 0.600 -8.901 1.00 91.94 116 LYS A N 1
ATOM 968 C CA . LYS A 1 116 ? 6.887 0.722 -10.286 1.00 91.94 116 LYS A CA 1
ATOM 969 C C . LYS A 1 116 ? 8.320 1.203 -10.385 1.00 91.94 116 LYS A C 1
ATOM 971 O O . LYS A 1 116 ? 8.677 2.244 -9.839 1.00 91.94 116 LYS A O 1
ATOM 976 N N . ASP A 1 117 ? 9.102 0.482 -11.172 1.00 90.19 117 ASP A N 1
ATOM 977 C CA . ASP A 1 117 ? 10.446 0.876 -11.549 1.00 90.19 117 ASP A CA 1
ATOM 978 C C . ASP A 1 117 ? 10.431 1.643 -12.882 1.00 90.19 117 ASP A C 1
ATOM 980 O O . ASP A 1 117 ? 10.063 1.108 -13.932 1.00 90.19 117 ASP A O 1
ATOM 984 N N . LYS A 1 118 ? 10.892 2.900 -12.862 1.00 86.06 118 LYS A N 1
ATOM 985 C CA . LYS A 1 118 ? 11.034 3.722 -14.072 1.00 86.06 118 LYS A CA 1
ATOM 986 C C . LYS A 1 118 ? 11.969 3.129 -15.130 1.00 86.06 118 LYS A C 1
ATOM 988 O O . LYS A 1 118 ? 11.773 3.421 -16.302 1.00 86.06 118 LYS A O 1
ATOM 993 N N . GLN A 1 119 ? 12.965 2.322 -14.753 1.00 84.38 119 GLN A N 1
ATOM 994 C CA . GLN A 1 119 ? 13.885 1.689 -15.708 1.00 84.38 119 GLN A CA 1
ATOM 995 C C . GLN A 1 119 ? 13.233 0.498 -16.426 1.00 84.38 119 GLN A C 1
ATOM 997 O O . GLN A 1 119 ? 13.601 0.194 -17.559 1.00 84.38 119 GLN A O 1
ATOM 1002 N N . LEU A 1 120 ? 12.235 -0.142 -15.808 1.00 84.50 120 LEU A N 1
ATOM 1003 C CA . LEU A 1 120 ? 11.468 -1.234 -16.420 1.00 84.50 120 LEU A CA 1
ATOM 1004 C C . LEU A 1 120 ? 10.273 -0.723 -17.236 1.00 84.50 120 LEU A C 1
ATOM 1006 O O . LEU A 1 120 ? 9.764 -1.414 -18.120 1.00 84.50 120 LEU A O 1
ATOM 1010 N N . ILE A 1 121 ? 9.817 0.501 -16.967 1.00 79.31 121 ILE A N 1
ATOM 1011 C CA . ILE A 1 121 ? 8.657 1.095 -17.629 1.00 79.31 121 ILE A CA 1
ATOM 1012 C C . ILE A 1 121 ? 9.106 2.009 -18.765 1.00 79.31 121 ILE A C 1
ATOM 1014 O O . ILE A 1 121 ? 9.796 3.006 -18.577 1.00 79.31 121 ILE A O 1
ATOM 1018 N N . ARG A 1 122 ? 8.633 1.718 -19.979 1.00 73.69 122 ARG A N 1
ATOM 1019 C CA . ARG A 1 122 ? 8.908 2.549 -21.157 1.00 73.69 122 ARG A CA 1
ATOM 1020 C C . ARG A 1 122 ? 8.428 3.992 -20.941 1.0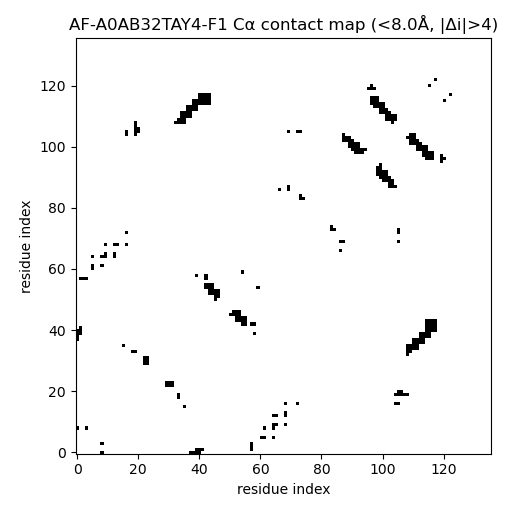0 73.69 122 ARG A C 1
ATOM 1022 O O . ARG A 1 122 ? 7.230 4.239 -20.795 1.00 73.69 122 ARG A O 1
ATOM 1029 N N . HIS A 1 123 ? 9.353 4.951 -21.024 1.00 64.44 123 HIS A N 1
ATOM 1030 C CA . HIS A 1 123 ? 9.055 6.381 -20.921 1.00 64.44 123 HIS A CA 1
ATOM 1031 C C . HIS A 1 123 ? 7.935 6.833 -21.888 1.00 64.44 123 HIS A C 1
ATOM 1033 O O . HIS A 1 123 ? 7.907 6.450 -23.060 1.00 64.44 123 HIS A O 1
ATOM 1039 N N . LYS A 1 124 ? 7.048 7.714 -21.392 1.00 63.12 124 LYS A N 1
ATOM 1040 C CA . LYS A 1 124 ? 5.977 8.434 -22.122 1.00 63.12 124 LYS A CA 1
ATOM 1041 C C . LYS A 1 124 ? 4.760 7.626 -22.611 1.00 63.12 124 LYS A C 1
ATOM 1043 O O . LYS A 1 124 ? 3.982 8.156 -23.403 1.00 63.12 124 LYS A O 1
ATOM 1048 N N . LYS A 1 125 ? 4.504 6.405 -22.126 1.00 56.53 125 LYS A N 1
ATOM 1049 C CA . LYS A 1 125 ? 3.170 5.790 -22.293 1.00 56.53 125 LYS A CA 1
ATOM 1050 C C . LYS A 1 125 ? 2.262 6.115 -21.105 1.00 56.53 125 LYS A C 1
ATOM 1052 O O . LYS A 1 125 ? 2.598 5.826 -19.963 1.00 56.53 125 LYS A O 1
ATOM 1057 N N . ARG A 1 126 ? 1.096 6.704 -21.392 1.00 54.09 126 ARG A N 1
ATOM 1058 C CA . ARG A 1 126 ? 0.007 6.905 -20.426 1.00 54.09 126 ARG A CA 1
ATOM 1059 C C . ARG A 1 126 ? -0.595 5.530 -20.128 1.00 54.09 126 ARG A C 1
ATOM 1061 O O . ARG A 1 126 ? -1.114 4.891 -21.040 1.00 54.09 126 ARG A O 1
ATOM 1068 N N . TRP A 1 127 ? -0.472 5.043 -18.898 1.00 52.66 127 TRP A N 1
ATOM 1069 C CA . TRP A 1 127 ? -1.117 3.794 -18.496 1.00 52.66 127 TRP A CA 1
ATOM 1070 C C . TRP A 1 127 ? -2.593 4.096 -18.219 1.00 52.66 127 TRP A C 1
ATOM 1072 O O . TRP A 1 127 ? -2.924 4.766 -17.243 1.00 52.66 127 TRP A O 1
ATOM 1082 N N . SER A 1 128 ? -3.473 3.683 -19.128 1.00 53.44 128 SER A N 1
ATOM 1083 C CA . SER A 1 128 ? -4.916 3.645 -18.886 1.00 53.44 128 SER A CA 1
ATOM 1084 C C . SER A 1 128 ? -5.184 2.428 -18.005 1.00 53.44 128 SER A C 1
ATOM 1086 O O . SER A 1 128 ? -4.791 1.328 -18.388 1.00 53.44 128 SER A O 1
ATOM 1088 N N . GLN A 1 129 ? -5.806 2.605 -16.837 1.00 51.88 129 GLN A N 1
ATOM 1089 C CA . GLN A 1 129 ? -6.262 1.490 -16.003 1.00 51.88 129 GLN A CA 1
ATOM 1090 C C . GLN A 1 129 ? -7.106 0.529 -16.853 1.00 51.88 129 GLN A C 1
ATOM 1092 O O . GLN A 1 129 ? -8.226 0.855 -17.235 1.00 51.88 129 GLN A O 1
ATOM 1097 N N . VAL A 1 130 ? -6.573 -0.653 -17.143 1.00 46.41 130 VAL A N 1
ATOM 1098 C CA . VAL A 1 130 ? -7.380 -1.824 -17.484 1.00 46.41 130 VAL A CA 1
ATOM 1099 C C . VAL A 1 130 ? -6.936 -2.902 -16.512 1.00 46.41 130 VAL A C 1
ATOM 1101 O O . VAL A 1 130 ? -5.919 -3.562 -16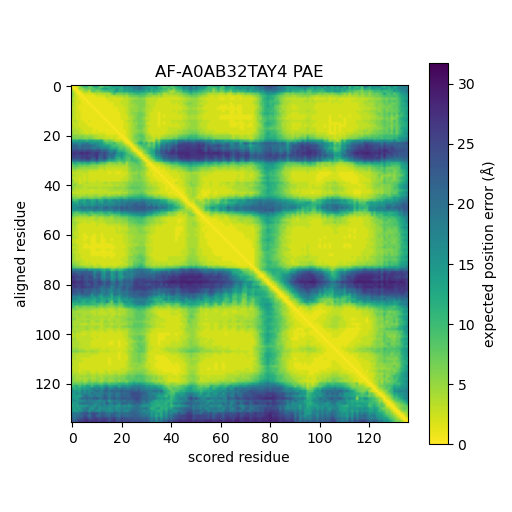.719 1.00 46.41 130 VAL A O 1
ATOM 1104 N N . ILE A 1 131 ? -7.658 -3.018 -15.400 1.00 53.34 131 ILE A N 1
ATOM 1105 C CA . ILE A 1 131 ? -7.540 -4.175 -14.516 1.00 53.34 131 ILE A CA 1
ATOM 1106 C C . ILE A 1 131 ? -8.224 -5.320 -15.267 1.00 53.34 131 ILE A C 1
ATOM 1108 O O . ILE A 1 131 ? -9.449 -5.401 -15.313 1.00 53.34 131 ILE A O 1
ATOM 1112 N N . LEU A 1 132 ? -7.436 -6.156 -15.945 1.00 41.47 132 LEU A N 1
ATOM 1113 C CA . LEU A 1 132 ? -7.918 -7.450 -16.411 1.00 41.47 132 LEU A CA 1
ATOM 1114 C C . LEU A 1 132 ? -7.894 -8.385 -15.203 1.00 41.47 132 LEU A C 1
ATOM 1116 O O . LEU A 1 132 ? -6.860 -8.974 -14.898 1.00 41.47 132 LEU A O 1
ATOM 1120 N N . ASN A 1 133 ? -9.028 -8.511 -14.518 1.00 38.34 133 ASN A N 1
ATOM 1121 C CA . ASN A 1 133 ? -9.237 -9.626 -13.605 1.00 38.34 133 ASN A CA 1
ATOM 1122 C C . ASN A 1 133 ? -9.360 -10.888 -14.457 1.00 38.34 133 ASN A C 1
ATOM 1124 O O . ASN A 1 133 ? -10.420 -11.177 -15.012 1.00 38.34 133 ASN A O 1
ATOM 1128 N N . THR A 1 134 ? -8.268 -11.638 -14.596 1.00 37.75 134 THR A N 1
ATOM 1129 C CA . THR A 1 134 ? -8.352 -13.029 -15.041 1.00 37.75 134 THR A CA 1
ATOM 1130 C C . THR A 1 134 ? -8.824 -13.849 -13.848 1.00 37.75 134 THR A C 1
ATOM 1132 O O . THR A 1 134 ? -8.014 -14.411 -13.115 1.00 37.75 134 THR A O 1
ATOM 1135 N N . GLY A 1 135 ? -10.139 -13.847 -13.620 1.00 48.56 135 GLY A N 1
ATOM 1136 C CA . GLY A 1 135 ? -10.776 -14.879 -12.815 1.00 48.56 135 GLY A CA 1
ATOM 1137 C C . GLY A 1 135 ? -10.549 -16.222 -13.503 1.00 48.56 135 GLY A C 1
ATOM 1138 O O . GLY A 1 135 ? -10.927 -16.388 -14.664 1.00 48.56 135 GLY A O 1
ATOM 1139 N N . GLY A 1 136 ? -9.873 -17.125 -12.803 1.00 39.16 136 GLY A N 1
ATOM 1140 C CA . GLY A 1 136 ? -9.785 -18.546 -13.110 1.00 39.16 136 GLY A CA 1
ATOM 1141 C C . GLY A 1 136 ? -10.325 -19.323 -11.927 1.00 39.16 136 GLY A C 1
ATOM 1142 O O . GLY A 1 136 ? -10.020 -18.899 -10.790 1.00 39.16 136 GLY A O 1
#

pLDDT: mean 79.15, std 16.69, range [37.75, 95.38]

Nearest PDB structures (foldseek):
  3sk1-assembly1_B  TM=5.263E-01  e=2.931E-01  Pantoea agglomerans
  5jaa-assembly1_C  TM=3.097E-01  e=2.007E-01  Vibrio cholerae O1 biovar El Tor str. N16961
  3sk2-assembly1_B  TM=2.419E-01  e=2.584E-01  Pantoea agglomerans
  7r5a-assembly1_A-2  TM=3.452E-01  e=1.513E+00  Vibrio cholerae O1 biovar El Tor str. N16961

Secondary structure (DSSP, 8-state):
-TT--HHHHHHHHHHHHHHHH----SSSS-----EEEEEETT-EEE-TTSS-EEEPHHHHHHHHHHHHHHHHHHHTS--TTS--------EEEEETTEEEEEEE-TTS-EEEEEEE-TTTSPTT------------

Sequence (136 aa):
MWHETYDEMMKIIISMFRLDAYRPKTGKHSDIEFEFHVYFDDAFKDDSNQRERLANEYVEILVEVIKEVYIIFSEEDPCVFKKMQPLPTQKIISTPYGGRLEYTLPKGNVMMVHLKDKQLIRHKKRWSQVILNTGG

Solvent-accessible surface area (backbone atoms only — not comparable to full-atom values): 8387 Å² total; per-residue (Å²): 101,70,88,61,49,72,68,54,49,39,56,52,53,50,50,53,53,52,53,46,67,58,56,66,94,70,66,104,74,49,88,70,81,55,77,45,78,45,58,29,66,60,28,47,38,69,41,100,81,68,80,47,76,38,73,28,72,67,54,52,49,51,55,51,43,53,55,50,49,50,51,54,70,59,60,71,53,86,58,92,78,65,72,79,73,73,79,67,74,70,44,82,41,85,46,89,45,40,35,34,41,37,37,59,44,98,75,61,33,42,39,36,39,40,33,27,27,60,91,60,41,74,85,92,68,84,82,72,92,72,86,77,79,80,83,126

Foldseek 3Di:
DPPDDLVRLLVVLLVVLVVLVPQPPDDPDTPPADAAEAEDPQQWDQDPVSPDTDGDPVVVSNVVSNQVSLQVVQPVPVPPPDDRDPRFPWDWAADLQGIKTWGQHPSGHIYIYHRGHPVSDDPPDDDDDDPPPPDD

Mean predicted aligned error: 8.88 Å

Radius of gyration: 17.08 Å; Cα contacts (8 Å, |Δi|>4): 178; chains: 1; bounding box: 56×32×49 Å